Protein AF-A0AAV7XT63-F1 (afdb_monomer_lite)

Structure (mmCIF, N/CA/C/O backbone):
data_AF-A0AAV7XT63-F1
#
_entry.id   AF-A0AAV7XT63-F1
#
loop_
_atom_site.group_PDB
_atom_site.id
_atom_site.type_symbol
_atom_site.label_atom_id
_atom_site.label_alt_id
_atom_site.label_comp_id
_atom_site.label_asym_id
_atom_site.label_entity_id
_atom_site.label_seq_id
_atom_site.pdbx_PDB_ins_code
_atom_site.Cartn_x
_atom_site.Cartn_y
_atom_site.Cartn_z
_atom_site.occupancy
_atom_site.B_iso_or_equiv
_atom_site.auth_seq_id
_atom_site.auth_comp_id
_atom_site.auth_asym_id
_atom_site.auth_atom_id
_atom_site.pdbx_PDB_model_num
ATOM 1 N N . MET A 1 1 ? 44.849 -44.954 -24.385 1.00 47.97 1 MET A N 1
ATOM 2 C CA . MET A 1 1 ? 44.062 -43.705 -24.274 1.00 47.97 1 MET A CA 1
ATOM 3 C C . MET A 1 1 ? 44.972 -42.490 -24.476 1.00 47.97 1 MET A C 1
ATOM 5 O O . MET A 1 1 ? 45.316 -41.876 -23.486 1.00 47.97 1 MET A O 1
ATOM 9 N N . ASN A 1 2 ? 45.424 -42.162 -25.698 1.00 56.94 2 ASN A N 1
ATOM 10 C CA . ASN A 1 2 ? 46.286 -40.975 -25.917 1.00 56.94 2 ASN A CA 1
ATOM 11 C C . ASN A 1 2 ? 46.255 -40.390 -27.350 1.00 56.94 2 ASN A C 1
ATOM 13 O O . ASN A 1 2 ? 47.189 -39.703 -27.752 1.00 56.94 2 ASN A O 1
ATOM 17 N N . GLU A 1 3 ? 45.201 -40.625 -28.137 1.00 59.09 3 GLU A N 1
ATOM 18 C CA . GLU A 1 3 ? 45.151 -40.137 -29.533 1.00 59.09 3 GLU A CA 1
ATOM 19 C C . GLU 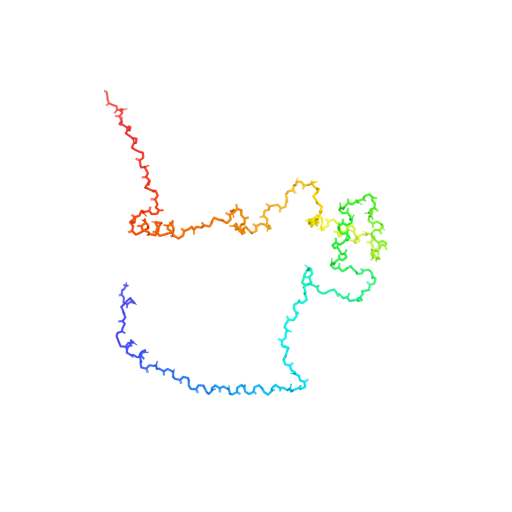A 1 3 ? 44.215 -38.942 -29.765 1.00 59.09 3 GLU A C 1
ATOM 21 O O . GLU A 1 3 ? 44.219 -38.373 -30.848 1.00 59.09 3 GLU A O 1
ATOM 26 N N . ILE A 1 4 ? 43.471 -38.491 -28.747 1.00 63.19 4 ILE A N 1
ATOM 27 C CA . ILE A 1 4 ? 42.528 -37.359 -28.876 1.00 63.19 4 ILE A CA 1
ATOM 28 C C . ILE A 1 4 ? 43.223 -35.999 -28.640 1.00 63.19 4 ILE A C 1
ATOM 30 O O . ILE A 1 4 ? 42.719 -34.960 -29.049 1.00 63.19 4 ILE A O 1
ATOM 34 N N . THR A 1 5 ? 44.400 -35.977 -28.004 1.00 67.31 5 THR A N 1
ATOM 35 C CA . THR A 1 5 ? 45.103 -34.730 -27.641 1.00 67.31 5 THR A CA 1
ATOM 36 C C . THR A 1 5 ? 46.055 -34.208 -28.718 1.00 67.31 5 THR A C 1
ATOM 38 O O . THR A 1 5 ? 46.534 -33.081 -28.602 1.00 67.31 5 THR A O 1
ATOM 41 N N . LYS A 1 6 ? 46.347 -34.992 -29.766 1.00 77.56 6 LYS A N 1
ATOM 42 C CA . LYS A 1 6 ? 47.219 -34.558 -30.865 1.00 77.56 6 LYS A CA 1
ATOM 43 C C . LYS A 1 6 ? 46.378 -33.996 -32.014 1.00 77.56 6 LYS A C 1
ATOM 45 O O . LYS A 1 6 ? 45.512 -34.706 -32.522 1.00 77.56 6 LYS A O 1
ATOM 50 N N . PRO A 1 7 ? 46.625 -32.752 -32.453 1.00 73.88 7 PRO A N 1
ATOM 51 C CA . PRO A 1 7 ? 45.878 -32.172 -33.559 1.00 73.88 7 PRO A CA 1
ATOM 52 C C . PRO A 1 7 ? 46.183 -32.920 -34.864 1.00 73.88 7 PRO A C 1
ATOM 54 O O . PRO A 1 7 ? 47.344 -33.051 -35.255 1.00 73.88 7 PRO A O 1
ATOM 57 N N . ASN A 1 8 ? 45.140 -33.408 -35.542 1.00 83.69 8 ASN A N 1
ATOM 58 C CA . ASN A 1 8 ? 45.271 -34.067 -36.840 1.00 83.69 8 ASN A CA 1
ATOM 59 C C . ASN A 1 8 ? 45.545 -33.006 -37.934 1.00 83.69 8 ASN A C 1
ATOM 61 O O . ASN A 1 8 ? 44.696 -32.133 -38.153 1.00 83.69 8 ASN A O 1
ATOM 65 N N . PRO A 1 9 ? 46.697 -33.064 -38.632 1.00 84.12 9 PRO A N 1
ATOM 66 C CA . PRO A 1 9 ? 47.083 -32.056 -39.619 1.00 84.12 9 PRO A CA 1
ATOM 67 C C . PRO A 1 9 ? 46.163 -32.029 -40.848 1.00 84.12 9 PRO A C 1
ATOM 69 O O . PRO A 1 9 ? 45.960 -30.965 -41.428 1.00 84.12 9 PRO A O 1
ATOM 72 N N . GLU A 1 10 ? 45.565 -33.163 -41.219 1.00 84.81 10 GLU A N 1
ATOM 73 C CA . GLU A 1 10 ? 44.641 -33.268 -42.353 1.00 84.81 10 GLU A CA 1
ATOM 74 C C . GLU A 1 10 ? 43.321 -32.544 -42.057 1.00 84.81 10 GLU A C 1
ATOM 76 O O . GLU A 1 10 ? 42.807 -31.785 -42.880 1.00 84.81 10 GLU A O 1
ATOM 81 N N . LEU A 1 11 ? 42.807 -32.712 -40.835 1.00 81.81 11 LEU A N 1
ATOM 82 C CA . LEU A 1 11 ? 41.606 -32.021 -40.372 1.00 81.81 11 LEU A CA 1
ATOM 83 C C . LEU A 1 11 ? 41.846 -30.512 -40.242 1.00 81.81 11 LEU A C 1
ATOM 85 O O . LEU A 1 11 ? 41.000 -29.713 -40.636 1.00 81.81 11 LEU A O 1
ATOM 89 N N . LEU A 1 12 ? 43.020 -30.120 -39.738 1.00 82.38 12 LEU A N 1
ATOM 90 C CA . LEU A 1 12 ? 43.428 -28.716 -39.669 1.00 82.38 12 LEU A CA 1
ATOM 91 C C . LEU A 1 12 ? 43.544 -28.065 -41.050 1.00 82.38 12 LEU A C 1
ATOM 93 O O . LEU A 1 12 ? 43.277 -26.873 -41.166 1.00 82.38 12 LEU A O 1
ATOM 97 N N . GLY A 1 13 ? 43.934 -28.818 -42.082 1.00 86.19 13 GLY A N 1
ATOM 98 C CA . GLY A 1 13 ? 43.903 -28.350 -43.469 1.00 86.19 13 GLY A CA 1
ATOM 99 C C . GLY A 1 13 ? 42.477 -28.033 -43.917 1.00 86.19 13 GLY A C 1
ATOM 100 O O . GLY A 1 13 ? 42.187 -26.902 -44.289 1.00 86.19 13 GLY A O 1
ATOM 101 N N . ARG A 1 14 ? 41.556 -28.991 -43.747 1.00 82.38 14 ARG A N 1
ATOM 102 C CA . ARG A 1 14 ? 40.141 -28.828 -44.131 1.00 82.38 14 ARG A CA 1
ATOM 103 C C . ARG A 1 14 ? 39.448 -27.662 -43.425 1.00 82.38 14 ARG A C 1
ATOM 105 O O . ARG A 1 14 ? 38.600 -27.012 -44.020 1.00 82.38 14 ARG A O 1
ATOM 112 N N . LEU A 1 15 ? 39.802 -27.382 -42.170 1.00 81.50 15 LEU A N 1
ATOM 113 C CA . LEU A 1 15 ? 39.233 -26.259 -41.415 1.00 81.50 15 LEU A CA 1
ATOM 114 C C . LEU A 1 15 ? 39.710 -24.888 -41.914 1.00 81.50 15 LEU A C 1
ATOM 116 O O . LEU A 1 15 ? 38.993 -23.909 -41.741 1.00 81.50 15 LEU A O 1
ATOM 120 N N . LYS A 1 16 ? 40.901 -24.804 -42.522 1.00 81.31 16 LYS A N 1
ATOM 121 C CA . LYS A 1 16 ? 41.419 -23.554 -43.104 1.00 81.31 16 LYS A CA 1
ATOM 122 C C . LYS A 1 16 ? 40.762 -23.219 -44.440 1.00 81.31 16 LYS A C 1
ATOM 124 O O . LYS A 1 16 ? 40.642 -22.043 -44.765 1.00 81.31 16 LYS A O 1
ATOM 129 N N . ASP A 1 17 ? 40.335 -24.239 -45.180 1.00 79.88 17 ASP A N 1
ATOM 130 C CA . ASP A 1 17 ? 39.746 -24.085 -46.514 1.00 79.88 17 ASP A CA 1
ATOM 131 C C . ASP A 1 17 ? 38.270 -23.650 -46.475 1.00 79.88 17 ASP A C 1
ATOM 133 O O . ASP A 1 17 ? 37.729 -23.179 -47.475 1.00 79.88 17 ASP A O 1
ATOM 137 N N . VAL A 1 18 ? 37.602 -23.777 -45.323 1.00 79.00 18 VAL A N 1
ATOM 138 C CA . VAL A 1 18 ? 36.217 -23.328 -45.145 1.00 79.00 18 VAL A CA 1
ATOM 139 C C . VAL A 1 18 ? 36.213 -21.870 -44.696 1.00 79.00 18 VAL A C 1
ATOM 141 O O . VAL A 1 18 ? 36.286 -21.565 -43.508 1.00 79.00 18 VAL A O 1
ATOM 144 N N . TYR A 1 19 ? 36.094 -20.958 -45.658 1.00 75.75 19 TYR A N 1
ATOM 145 C CA . TYR A 1 19 ? 35.820 -19.549 -45.391 1.00 75.75 19 TYR A CA 1
ATOM 146 C C . TYR A 1 19 ? 34.377 -19.225 -45.782 1.00 75.75 19 TYR A C 1
ATOM 148 O O . TYR A 1 19 ? 33.966 -19.460 -46.917 1.00 75.75 19 TYR A O 1
ATOM 156 N N . VAL A 1 20 ? 33.599 -18.686 -44.844 1.00 77.75 20 VAL A N 1
ATOM 157 C CA . VAL A 1 20 ? 32.245 -18.193 -45.119 1.00 77.75 20 VAL A CA 1
ATOM 158 C C . VAL A 1 20 ? 32.343 -16.690 -45.348 1.00 77.75 20 VAL A C 1
ATOM 160 O O . VAL A 1 20 ? 32.540 -15.930 -44.404 1.00 77.75 20 VAL A O 1
ATOM 163 N N . SER A 1 21 ? 32.215 -16.247 -46.598 1.00 73.94 21 SER A N 1
ATOM 164 C CA . SER A 1 21 ? 31.983 -14.836 -46.902 1.00 73.94 21 SER A CA 1
ATOM 165 C C . SER A 1 21 ? 30.479 -14.565 -46.867 1.00 73.94 21 SER A C 1
ATOM 167 O O . SER A 1 21 ? 29.761 -14.815 -47.833 1.00 73.94 21 SER A O 1
ATOM 169 N N . SER A 1 22 ? 29.972 -14.049 -45.746 1.00 74.38 22 SER A N 1
ATOM 170 C CA . SER A 1 22 ? 28.625 -13.479 -45.726 1.00 74.38 22 SER A CA 1
ATOM 171 C C . SER A 1 22 ? 28.652 -12.146 -46.474 1.00 74.38 22 SER A C 1
ATOM 173 O O . SER A 1 22 ? 29.002 -11.101 -45.932 1.00 74.38 22 SER A O 1
ATOM 175 N N . SER A 1 23 ? 28.293 -12.175 -47.756 1.00 73.94 23 SER A N 1
ATOM 176 C CA . SER A 1 23 ? 27.862 -10.968 -48.459 1.00 73.94 23 SER A CA 1
ATOM 177 C C . SER A 1 23 ? 26.380 -10.771 -48.164 1.00 73.94 23 SER A C 1
ATOM 179 O O . SER A 1 23 ? 25.535 -10.932 -49.038 1.00 73.94 23 SER A O 1
ATOM 181 N N . ASP A 1 24 ? 26.062 -10.472 -46.904 1.00 73.94 24 ASP A N 1
ATOM 182 C CA . ASP A 1 24 ? 24.757 -9.897 -46.613 1.00 73.94 24 ASP A CA 1
ATOM 183 C C . ASP A 1 24 ? 24.801 -8.464 -47.150 1.00 73.94 24 ASP A C 1
ATOM 185 O O . ASP A 1 24 ? 25.629 -7.671 -46.682 1.00 73.94 24 ASP A O 1
ATOM 189 N N . PRO A 1 25 ? 23.973 -8.094 -48.146 1.00 74.31 25 PRO A N 1
ATOM 190 C CA . PRO A 1 25 ? 23.763 -6.684 -48.403 1.00 74.31 25 PRO A CA 1
ATOM 191 C C . PRO A 1 25 ? 23.267 -6.099 -47.085 1.00 74.31 25 PRO A C 1
ATOM 193 O O . PRO A 1 25 ? 22.261 -6.574 -46.549 1.00 74.31 25 PRO A O 1
ATOM 196 N N . LEU A 1 26 ? 23.982 -5.106 -46.532 1.00 67.94 26 LEU A N 1
ATOM 197 C CA . LEU A 1 26 ? 23.429 -4.338 -45.423 1.00 67.94 26 LEU A CA 1
ATOM 198 C C . LEU A 1 26 ? 22.038 -3.918 -45.894 1.00 67.94 26 LEU A C 1
ATOM 200 O O . LEU A 1 26 ? 21.956 -3.270 -46.944 1.00 67.94 26 LEU A O 1
ATOM 204 N N . PRO A 1 27 ? 20.954 -4.302 -45.194 1.00 66.12 27 PRO A N 1
ATOM 205 C CA . PRO A 1 27 ? 19.664 -3.757 -45.539 1.00 66.12 27 PRO A CA 1
ATOM 206 C C . PRO A 1 27 ? 19.857 -2.247 -45.506 1.00 66.12 27 PRO A C 1
ATOM 208 O O . PRO A 1 27 ? 20.351 -1.703 -44.515 1.00 66.12 27 PRO A O 1
ATOM 211 N N . GLU A 1 28 ? 19.547 -1.574 -46.611 1.00 65.25 28 GLU A N 1
ATOM 212 C CA . GLU A 1 28 ? 19.397 -0.134 -46.592 1.00 65.25 28 GLU A CA 1
ATOM 213 C C . GLU A 1 28 ? 18.264 0.109 -45.601 1.00 65.25 28 GLU A C 1
ATOM 215 O O . GLU A 1 28 ? 17.078 -0.001 -45.919 1.00 65.25 28 GLU A O 1
ATOM 220 N N . ILE A 1 29 ? 18.629 0.377 -44.347 1.00 63.28 29 ILE A N 1
ATOM 221 C CA . ILE A 1 29 ? 17.719 0.811 -43.300 1.00 63.28 29 ILE A CA 1
ATOM 222 C C . ILE A 1 29 ? 17.385 2.268 -43.643 1.00 63.28 29 ILE A C 1
ATOM 224 O O . ILE A 1 29 ? 17.628 3.202 -42.887 1.00 63.28 29 ILE A O 1
ATOM 228 N N . SER A 1 30 ? 16.786 2.471 -44.815 1.00 62.41 30 SER A N 1
ATOM 229 C CA . SER A 1 30 ? 15.877 3.558 -45.101 1.00 62.41 30 SER A CA 1
ATOM 230 C C . SER A 1 30 ? 14.663 3.295 -44.205 1.00 62.41 30 SER A C 1
ATOM 232 O O . SER A 1 30 ? 13.587 2.882 -44.646 1.00 62.41 30 SER A O 1
ATOM 234 N N . ARG A 1 31 ? 14.837 3.505 -42.895 1.00 62.25 31 ARG A N 1
ATOM 235 C CA . ARG A 1 31 ? 13.726 3.832 -42.011 1.00 62.25 31 ARG A CA 1
ATOM 236 C C . ARG A 1 31 ? 13.176 5.121 -42.595 1.00 62.25 31 ARG A C 1
ATOM 238 O O . ARG A 1 31 ? 13.680 6.197 -42.295 1.00 62.25 31 ARG A O 1
ATOM 245 N N . LYS A 1 32 ? 12.197 5.008 -43.494 1.00 65.38 32 LYS A N 1
ATOM 246 C CA . LYS A 1 32 ? 11.351 6.130 -43.880 1.00 65.38 32 LYS A CA 1
ATOM 247 C C . LYS A 1 32 ? 10.648 6.523 -42.591 1.00 65.38 32 LYS A C 1
ATOM 249 O O . LYS A 1 32 ? 9.658 5.904 -42.214 1.00 65.38 32 LYS A O 1
ATOM 254 N N . VAL A 1 33 ? 11.266 7.432 -41.841 1.00 65.44 33 VAL A N 1
ATOM 255 C CA . VAL A 1 33 ? 10.675 8.013 -40.645 1.00 65.44 33 VAL A CA 1
ATOM 256 C C . VAL A 1 33 ? 9.429 8.707 -41.158 1.00 65.44 33 VAL A C 1
ATOM 258 O O . VAL A 1 33 ? 9.528 9.694 -41.883 1.00 65.44 33 VAL A O 1
ATOM 261 N N . ASP A 1 34 ? 8.269 8.113 -40.894 1.00 74.31 34 ASP A N 1
ATOM 262 C CA . ASP A 1 34 ? 7.000 8.725 -41.246 1.00 74.31 34 ASP A CA 1
ATOM 263 C C . ASP A 1 34 ? 6.954 10.078 -40.520 1.00 74.31 34 ASP A C 1
ATOM 265 O O . ASP A 1 34 ? 6.985 10.096 -39.286 1.00 74.31 34 ASP A O 1
ATOM 269 N N . PRO A 1 35 ? 6.915 11.220 -41.231 1.00 74.81 35 PRO A N 1
ATOM 270 C CA . PRO A 1 35 ? 6.885 12.527 -40.584 1.00 74.81 35 PRO A CA 1
ATOM 271 C C . PRO A 1 35 ? 5.629 12.711 -39.719 1.00 74.81 35 PRO A C 1
ATOM 273 O O . PRO A 1 35 ? 5.602 13.584 -38.856 1.00 74.81 35 PRO A O 1
ATOM 276 N N . ARG A 1 36 ? 4.595 11.876 -39.905 1.00 83.44 36 ARG A N 1
ATOM 277 C CA . ARG A 1 36 ? 3.394 11.838 -39.057 1.00 83.44 36 ARG A CA 1
ATOM 278 C C . ARG A 1 36 ? 3.592 11.037 -37.765 1.00 83.44 36 ARG A C 1
ATOM 280 O O . ARG A 1 36 ? 2.751 11.121 -36.875 1.00 83.44 36 ARG A O 1
ATOM 287 N N . LYS A 1 37 ? 4.673 10.259 -37.656 1.00 79.25 37 LYS A N 1
ATOM 288 C CA . LYS A 1 37 ? 5.054 9.460 -36.481 1.00 79.25 37 LYS A CA 1
ATOM 289 C C . LYS A 1 37 ? 6.561 9.595 -36.219 1.00 79.25 37 LYS A C 1
ATOM 291 O O . LYS A 1 37 ? 7.306 8.631 -36.423 1.00 79.25 37 LYS A O 1
ATOM 296 N N . PRO A 1 38 ? 7.026 10.781 -35.783 1.00 82.00 38 PRO A N 1
ATOM 297 C CA . PRO A 1 38 ? 8.422 10.958 -35.417 1.00 82.00 38 PRO A CA 1
ATOM 298 C C . PRO A 1 38 ? 8.789 10.001 -34.279 1.00 82.00 38 PRO A C 1
ATOM 300 O O . PRO A 1 38 ? 7.987 9.734 -33.381 1.00 82.00 38 PRO A O 1
ATOM 303 N N . LEU A 1 39 ? 10.016 9.481 -34.320 1.00 79.81 39 LEU A N 1
ATOM 304 C CA . LEU A 1 39 ? 10.560 8.732 -33.193 1.00 79.81 39 LEU A CA 1
ATOM 305 C C . LEU A 1 39 ? 10.630 9.657 -31.965 1.00 79.81 39 LEU A C 1
ATOM 307 O O . LEU A 1 39 ? 10.923 10.843 -32.127 1.00 79.81 39 LEU A O 1
ATOM 311 N N . PRO A 1 40 ? 10.387 9.153 -30.744 1.00 81.38 40 PRO A N 1
ATOM 312 C CA . PRO A 1 40 ? 10.538 9.963 -29.542 1.00 81.38 40 PRO A CA 1
ATOM 313 C C . PRO A 1 40 ? 11.993 10.439 -29.406 1.00 81.38 40 PRO A C 1
ATOM 315 O O . PRO A 1 40 ? 12.887 9.626 -29.179 1.00 81.38 40 PRO A O 1
ATOM 318 N N . SER A 1 41 ? 12.233 11.746 -29.559 1.00 80.94 41 SER A N 1
ATOM 319 C CA . SER A 1 41 ? 13.576 12.344 -29.454 1.00 80.94 41 SER A CA 1
ATOM 320 C C . SER A 1 41 ? 14.121 12.336 -28.026 1.00 80.94 41 SER A C 1
ATOM 322 O O . SER A 1 41 ? 15.329 12.305 -27.821 1.00 80.94 41 SER A O 1
ATOM 324 N N . GLU A 1 42 ? 13.229 12.341 -27.036 1.00 80.69 42 GLU A N 1
ATOM 325 C CA . GLU A 1 42 ? 13.576 12.343 -25.620 1.00 80.69 42 GLU A CA 1
ATOM 326 C C . GLU A 1 42 ? 12.813 11.237 -24.893 1.00 80.69 42 GLU A C 1
ATOM 328 O O . GLU A 1 42 ? 11.584 11.145 -24.957 1.00 80.69 42 GLU A O 1
ATOM 333 N N . ARG A 1 43 ? 13.546 10.408 -24.149 1.00 73.12 43 ARG A N 1
ATOM 334 C CA . ARG A 1 43 ? 12.965 9.505 -23.155 1.00 73.12 43 ARG A CA 1
ATOM 335 C C . ARG A 1 43 ? 12.779 10.299 -21.865 1.00 73.12 43 ARG A C 1
ATOM 337 O O . ARG A 1 43 ? 13.701 10.403 -21.064 1.00 73.12 43 ARG A O 1
ATOM 344 N N . LYS A 1 44 ? 11.591 10.867 -21.656 1.00 73.25 44 LYS A N 1
ATOM 345 C CA . LYS A 1 44 ? 11.228 11.407 -20.341 1.00 73.25 44 LYS A CA 1
ATOM 346 C C . LYS A 1 44 ? 11.011 10.230 -19.395 1.00 73.25 44 LYS A C 1
ATOM 348 O O . LYS A 1 44 ? 9.982 9.564 -19.470 1.00 73.25 44 LYS A O 1
ATOM 353 N N . SER A 1 45 ? 11.989 9.935 -18.542 1.00 67.75 45 SER A N 1
ATOM 354 C CA . SER A 1 45 ? 11.742 9.087 -17.379 1.00 67.75 45 SER A CA 1
ATOM 355 C C . SER A 1 45 ? 10.950 9.921 -16.383 1.00 67.75 45 SER A C 1
ATOM 357 O O . SER A 1 45 ? 11.498 10.825 -15.751 1.00 67.75 45 SER A O 1
ATOM 359 N N . THR A 1 46 ? 9.652 9.668 -16.266 1.00 71.56 46 THR A N 1
ATOM 360 C CA . THR A 1 46 ? 8.883 10.205 -15.147 1.00 71.56 46 THR A CA 1
ATOM 361 C C . THR A 1 46 ? 9.490 9.606 -13.882 1.00 71.56 46 THR A C 1
ATOM 363 O O . THR A 1 46 ? 9.472 8.387 -13.719 1.00 71.56 46 THR A O 1
ATOM 366 N N . HIS A 1 47 ? 10.101 10.433 -13.032 1.00 62.91 47 HIS A N 1
ATOM 367 C CA . HIS A 1 47 ? 10.655 9.981 -11.759 1.00 62.91 47 HIS A CA 1
ATOM 368 C C . HIS A 1 47 ? 9.491 9.678 -10.812 1.00 62.91 47 HIS A C 1
ATOM 370 O O . HIS A 1 47 ? 9.053 10.525 -10.037 1.00 62.91 47 HIS A O 1
ATOM 376 N N . LEU A 1 48 ? 8.931 8.481 -10.948 1.00 73.44 48 LEU A N 1
ATOM 377 C CA . LEU A 1 48 ? 7.920 7.953 -10.047 1.00 73.44 48 LEU A CA 1
ATOM 378 C C . LEU A 1 48 ? 8.655 7.410 -8.823 1.00 73.44 48 LEU A C 1
ATOM 380 O O . LEU A 1 48 ? 9.595 6.633 -8.971 1.00 73.44 48 LEU A O 1
ATOM 384 N N . GLU A 1 49 ? 8.209 7.792 -7.630 1.00 71.00 49 GLU A N 1
ATOM 385 C CA . GLU A 1 49 ? 8.832 7.417 -6.351 1.00 71.00 49 GLU A CA 1
ATOM 386 C C . GLU A 1 49 ? 9.027 5.897 -6.205 1.00 71.00 49 GLU A C 1
ATOM 388 O O . GLU A 1 49 ? 10.040 5.443 -5.682 1.00 71.00 49 GLU A O 1
ATOM 393 N N . TYR A 1 50 ? 8.116 5.113 -6.791 1.00 73.44 50 TYR A N 1
ATOM 394 C CA . TYR A 1 50 ? 8.170 3.649 -6.806 1.00 73.44 50 TYR A CA 1
ATOM 395 C C . TYR A 1 50 ? 8.296 3.045 -8.209 1.00 73.44 50 TYR A C 1
ATOM 397 O O . TYR A 1 50 ? 8.044 1.856 -8.386 1.00 73.44 50 TYR A O 1
ATOM 405 N N . ASN A 1 51 ? 8.636 3.843 -9.233 1.00 78.25 51 ASN A N 1
ATOM 406 C CA . ASN A 1 51 ? 8.594 3.414 -10.643 1.00 78.25 51 ASN A CA 1
ATOM 407 C C . ASN A 1 51 ? 7.250 2.769 -11.048 1.00 78.25 51 ASN A C 1
ATOM 409 O O . ASN A 1 51 ? 7.187 1.956 -11.969 1.00 78.25 51 ASN A O 1
ATOM 413 N N . TYR A 1 52 ? 6.174 3.139 -10.353 1.00 82.81 52 TYR A N 1
ATOM 414 C CA . TYR A 1 52 ? 4.836 2.587 -10.509 1.00 82.81 52 TYR A CA 1
ATOM 415 C C . TYR A 1 52 ? 3.854 3.714 -10.819 1.00 82.81 52 TYR A C 1
ATOM 417 O O . TYR A 1 52 ? 3.901 4.768 -10.186 1.00 82.81 52 TYR A O 1
ATOM 425 N N . VAL A 1 53 ? 2.989 3.497 -11.811 1.00 85.12 53 VAL A N 1
ATOM 426 C CA . VAL A 1 53 ? 1.920 4.431 -12.180 1.00 85.12 53 VAL A CA 1
ATOM 427 C C . VAL A 1 53 ? 0.620 3.915 -11.585 1.00 85.12 53 VAL A C 1
ATOM 429 O O . VAL A 1 53 ? 0.184 2.812 -11.910 1.00 85.12 53 VAL A O 1
ATOM 432 N N . GLU A 1 54 ? -0.001 4.717 -10.727 1.00 85.44 54 GLU A N 1
ATOM 433 C CA . GLU A 1 54 ? -1.315 4.391 -10.180 1.00 85.44 54 GLU A CA 1
ATOM 434 C C . GLU A 1 54 ? -2.442 4.760 -11.155 1.00 85.44 54 GLU A C 1
ATOM 436 O O . GLU A 1 54 ? -2.316 5.726 -11.911 1.00 85.44 54 GLU A O 1
ATOM 441 N N . PRO A 1 55 ? -3.562 4.019 -11.141 1.00 89.19 55 PRO A N 1
ATOM 442 C CA . PRO A 1 55 ? -4.745 4.394 -11.903 1.00 89.19 55 PRO A CA 1
ATOM 443 C C . PRO A 1 55 ? -5.396 5.664 -11.332 1.00 89.19 55 PRO A C 1
ATOM 445 O O . PRO A 1 55 ? -5.584 5.782 -10.121 1.00 89.19 55 PRO A O 1
ATOM 448 N N . GLU A 1 56 ? -5.809 6.579 -12.216 1.00 86.00 56 GLU A N 1
ATOM 449 C CA . GLU A 1 56 ? -6.481 7.836 -11.834 1.00 86.00 56 GLU A CA 1
ATOM 450 C C . GLU A 1 56 ? -7.850 7.609 -11.185 1.00 86.00 56 GLU A C 1
ATOM 452 O O . GLU A 1 56 ? -8.282 8.382 -10.333 1.00 86.00 56 GLU A O 1
ATOM 457 N N . THR A 1 57 ? -8.549 6.546 -11.587 1.00 88.19 57 THR A N 1
ATOM 458 C CA . THR A 1 57 ? -9.868 6.201 -11.054 1.00 88.19 57 THR A CA 1
ATOM 459 C C . THR A 1 57 ? -9.821 4.840 -10.388 1.00 88.19 57 THR A C 1
ATOM 461 O O . THR A 1 57 ? -9.266 3.878 -10.924 1.00 88.19 57 THR A O 1
ATOM 464 N N . ARG A 1 58 ? -10.415 4.756 -9.196 1.00 85.31 58 ARG A N 1
ATOM 465 C CA . ARG A 1 58 ? -10.516 3.513 -8.436 1.00 85.31 58 ARG A CA 1
ATOM 466 C C . ARG A 1 58 ? -11.941 3.254 -8.004 1.00 85.31 58 ARG A C 1
ATOM 468 O O . ARG A 1 58 ? -12.702 4.166 -7.695 1.00 85.31 58 ARG A O 1
ATOM 475 N N . SER A 1 59 ? -12.288 1.973 -8.029 1.00 89.44 59 SER A N 1
ATOM 476 C CA . SER A 1 59 ? -13.562 1.502 -7.509 1.00 89.44 59 SER A CA 1
ATOM 477 C C . SER A 1 59 ? -13.526 1.513 -5.976 1.00 89.44 59 SER A C 1
ATOM 479 O O . SER A 1 59 ? -12.459 1.307 -5.392 1.00 89.44 59 SER A O 1
ATOM 481 N N . PRO A 1 60 ? -14.666 1.739 -5.305 1.00 86.94 60 PRO A N 1
ATOM 482 C CA . PRO A 1 60 ? -14.729 1.678 -3.849 1.00 86.94 60 PRO A CA 1
ATOM 483 C C . PRO A 1 60 ? -14.324 0.284 -3.353 1.00 86.94 60 PRO A C 1
ATOM 485 O O . PRO A 1 60 ? -14.651 -0.724 -3.983 1.00 86.94 60 PRO A O 1
ATOM 488 N N . GLY A 1 61 ? -13.597 0.229 -2.238 1.00 87.00 61 GLY A N 1
ATOM 489 C CA . GLY A 1 61 ? -13.058 -1.016 -1.687 1.00 87.00 61 GLY A CA 1
ATOM 490 C C . GLY A 1 61 ? -11.761 -1.507 -2.339 1.00 87.00 61 GLY A C 1
ATOM 491 O O . GLY A 1 61 ? -11.295 -2.590 -1.993 1.00 87.00 61 GLY A O 1
ATOM 492 N N . PHE A 1 62 ? -11.164 -0.736 -3.256 1.00 89.69 62 PHE A N 1
ATOM 493 C CA . PHE A 1 62 ? -9.843 -1.022 -3.818 1.00 89.69 62 PHE A CA 1
ATOM 494 C C . PHE A 1 62 ? -8.788 -0.065 -3.272 1.00 89.69 62 PHE A C 1
ATOM 496 O O . PHE A 1 62 ? -8.862 1.150 -3.464 1.00 89.69 62 PHE A O 1
ATOM 503 N N . LEU A 1 63 ? -7.756 -0.648 -2.671 1.00 90.94 63 LEU A N 1
ATOM 504 C CA . LEU A 1 63 ? -6.605 0.066 -2.139 1.00 90.94 63 LEU A CA 1
ATOM 505 C C . LEU A 1 63 ? -5.495 0.102 -3.195 1.00 90.94 63 LEU A C 1
ATOM 507 O O . LEU A 1 63 ? -5.149 -0.938 -3.764 1.00 90.94 63 LEU A O 1
ATOM 511 N N . SER A 1 64 ? -4.956 1.287 -3.487 1.00 91.31 64 SER A N 1
ATOM 512 C CA . SER A 1 64 ? -3.767 1.398 -4.338 1.00 91.31 64 SER A CA 1
ATOM 513 C C . SER A 1 64 ? -2.491 1.114 -3.548 1.00 91.31 64 SER A C 1
ATOM 515 O O . SER A 1 64 ? -2.521 0.961 -2.327 1.00 91.31 64 SER A O 1
ATOM 517 N N . LEU A 1 65 ? -1.355 1.016 -4.238 1.00 89.50 65 LEU A N 1
ATOM 518 C CA . LEU A 1 65 ? -0.086 0.718 -3.583 1.00 89.50 65 LEU A CA 1
ATOM 519 C C . LEU A 1 65 ? 0.345 1.881 -2.681 1.00 89.50 65 LEU A C 1
ATOM 521 O O . LEU A 1 65 ? 0.721 1.657 -1.533 1.00 89.50 65 LEU A O 1
ATOM 525 N N . LEU A 1 66 ? 0.249 3.115 -3.181 1.00 88.94 66 LEU A N 1
ATOM 526 C CA . LEU A 1 66 ? 0.562 4.328 -2.427 1.00 88.94 66 LEU A CA 1
ATOM 527 C C . LEU A 1 66 ? -0.342 4.467 -1.206 1.00 88.94 66 LEU A C 1
ATOM 529 O O . LEU A 1 66 ? 0.133 4.756 -0.110 1.00 88.94 66 LEU A O 1
ATOM 533 N N . GLU A 1 67 ? -1.636 4.201 -1.368 1.00 90.94 67 GLU A N 1
ATOM 534 C CA . GLU A 1 67 ? -2.564 4.227 -0.245 1.00 90.94 67 GLU A CA 1
ATOM 535 C C . GLU A 1 67 ? -2.299 3.127 0.769 1.00 90.94 67 GLU A C 1
ATOM 537 O O . GLU A 1 67 ? -2.403 3.382 1.963 1.00 90.94 67 GLU A O 1
ATOM 542 N N . ALA A 1 68 ? -1.933 1.924 0.327 1.00 91.38 68 ALA A N 1
ATOM 543 C CA . ALA A 1 68 ? -1.556 0.848 1.233 1.00 91.38 68 ALA A CA 1
ATOM 544 C C . ALA A 1 68 ? -0.342 1.242 2.076 1.00 91.38 68 ALA A C 1
ATOM 546 O O . ALA A 1 68 ? -0.344 1.059 3.294 1.00 91.38 68 ALA A O 1
ATOM 547 N N . ILE A 1 69 ? 0.666 1.847 1.446 1.00 90.50 69 ILE A N 1
ATOM 548 C CA . ILE A 1 69 ? 1.850 2.374 2.131 1.00 90.50 69 ILE A CA 1
ATOM 549 C C . ILE A 1 69 ? 1.453 3.478 3.120 1.00 90.50 69 ILE A C 1
ATOM 551 O O . ILE A 1 69 ? 1.914 3.479 4.264 1.00 90.50 69 ILE A O 1
ATOM 555 N N . GLN A 1 70 ? 0.565 4.390 2.723 1.00 90.56 70 GLN A N 1
ATOM 556 C CA . GLN A 1 70 ? 0.086 5.471 3.582 1.00 90.56 70 GLN A CA 1
ATOM 557 C C . GLN A 1 70 ? -0.724 4.950 4.777 1.00 90.56 70 GLN A C 1
ATOM 559 O O . GLN A 1 70 ? -0.483 5.386 5.904 1.00 90.56 70 GLN A O 1
ATOM 564 N N . LEU A 1 71 ? -1.628 3.998 4.553 1.00 93.25 71 LEU A N 1
ATOM 565 C CA . LEU A 1 71 ? -2.424 3.332 5.582 1.00 93.25 71 LEU A CA 1
ATOM 566 C C . LEU A 1 71 ? -1.509 2.654 6.603 1.00 93.25 71 LEU A C 1
ATOM 568 O O . LEU A 1 71 ? -1.662 2.854 7.811 1.00 93.25 71 LEU A O 1
ATOM 572 N N . LEU A 1 72 ? -0.515 1.898 6.127 1.00 92.31 72 LEU A N 1
ATOM 573 C CA . LEU A 1 72 ? 0.473 1.246 6.985 1.00 92.31 72 LEU A CA 1
ATOM 574 C C . LEU A 1 72 ? 1.283 2.278 7.777 1.00 92.31 72 LEU A C 1
ATOM 576 O O . LEU A 1 72 ? 1.429 2.128 8.988 1.00 92.31 72 LEU A O 1
ATOM 580 N N . SER A 1 73 ? 1.736 3.357 7.133 1.00 90.81 73 SER A N 1
ATOM 581 C CA . SER A 1 73 ? 2.464 4.453 7.787 1.00 90.81 73 SER A CA 1
ATOM 582 C C . SER A 1 73 ? 1.635 5.125 8.885 1.00 90.81 73 SER A C 1
ATOM 584 O O . SER A 1 73 ? 2.125 5.344 9.991 1.00 90.81 73 SER A O 1
ATOM 586 N N . GLN A 1 74 ? 0.366 5.438 8.622 1.00 91.56 74 GLN A N 1
ATOM 587 C CA . GLN A 1 74 ? -0.530 6.057 9.602 1.00 91.56 74 GLN A CA 1
ATOM 588 C C . GLN A 1 74 ? -0.799 5.136 10.797 1.00 91.56 74 GLN A C 1
ATOM 590 O O . GLN A 1 74 ? -0.827 5.603 11.942 1.00 91.56 74 GLN A O 1
ATOM 595 N N . TYR A 1 75 ? -0.986 3.840 10.540 1.00 92.44 75 TYR A N 1
ATOM 596 C CA . TYR A 1 75 ? -1.207 2.845 11.583 1.00 92.44 75 TYR A CA 1
ATOM 597 C C . TYR A 1 75 ? 0.050 2.612 12.436 1.00 92.44 75 TYR A C 1
ATOM 599 O O . TYR A 1 75 ? -0.047 2.505 13.660 1.00 92.44 75 TYR A O 1
ATOM 607 N N . GLN A 1 76 ? 1.228 2.567 11.805 1.00 89.81 76 GLN A N 1
ATOM 608 C CA . GLN A 1 76 ? 2.518 2.410 12.483 1.00 89.81 76 GLN A CA 1
ATOM 609 C C . GLN A 1 76 ? 2.895 3.643 13.310 1.00 89.81 76 GLN A C 1
ATOM 611 O O . GLN A 1 76 ? 3.420 3.480 14.409 1.00 89.81 76 GLN A O 1
ATOM 616 N N . ARG A 1 77 ? 2.594 4.856 12.822 1.00 89.56 77 ARG A N 1
ATOM 617 C CA . ARG A 1 77 ? 2.845 6.108 13.554 1.00 89.56 77 ARG A CA 1
ATOM 618 C C . ARG A 1 77 ? 2.040 6.187 14.844 1.00 89.56 77 ARG A C 1
ATOM 620 O O . ARG A 1 77 ? 2.625 6.356 15.904 1.00 89.56 77 ARG A O 1
ATOM 627 N N . ASP A 1 78 ? 0.717 6.034 14.761 1.00 89.50 78 ASP A N 1
ATOM 628 C CA . ASP A 1 78 ? -0.172 6.209 15.914 1.00 89.50 78 ASP A CA 1
ATOM 629 C C . ASP A 1 78 ? -1.365 5.246 15.892 1.00 89.50 78 ASP A C 1
ATOM 631 O O . ASP A 1 78 ? -2.491 5.610 15.537 1.00 89.50 78 ASP A O 1
ATOM 635 N N . LYS A 1 79 ? -1.168 4.027 16.400 1.00 91.19 79 LYS A N 1
ATOM 636 C CA . LYS A 1 79 ? -2.245 3.026 16.523 1.00 91.19 79 LYS A CA 1
ATOM 637 C C . LYS A 1 79 ? -3.446 3.499 17.364 1.00 91.19 79 LYS A C 1
ATOM 639 O O . LYS A 1 79 ? -4.562 3.029 17.166 1.00 91.19 79 LYS A O 1
ATOM 644 N N . LYS A 1 80 ? -3.234 4.426 18.310 1.00 92.38 80 LYS A N 1
ATOM 645 C CA . LYS A 1 80 ? -4.309 4.990 19.153 1.00 92.38 80 LYS A CA 1
ATOM 646 C C . LYS A 1 80 ? -5.206 5.963 18.385 1.00 92.38 80 LYS A C 1
ATOM 648 O O . LYS A 1 80 ? -6.419 5.922 18.552 1.00 92.38 80 LYS A O 1
ATOM 653 N N . ASN A 1 81 ? -4.608 6.822 17.559 1.00 92.88 81 ASN A N 1
ATOM 654 C CA . ASN A 1 81 ? -5.334 7.840 16.795 1.00 92.88 81 ASN A CA 1
ATOM 655 C C . ASN A 1 81 ? -5.885 7.296 15.471 1.00 92.88 81 ASN A C 1
ATOM 657 O O . ASN A 1 81 ? -6.846 7.853 14.932 1.00 92.88 81 ASN A O 1
ATOM 661 N N . ASN A 1 82 ? -5.288 6.213 14.965 1.00 92.94 82 ASN A N 1
ATOM 662 C CA . ASN A 1 82 ? -5.670 5.537 13.730 1.00 92.94 82 ASN A CA 1
ATOM 663 C C . ASN A 1 82 ? -6.048 4.070 14.004 1.00 92.94 82 ASN A C 1
ATOM 665 O O . ASN A 1 82 ? -5.322 3.158 13.602 1.00 92.94 82 ASN A O 1
ATOM 669 N N . PRO A 1 83 ? -7.169 3.816 14.712 1.00 95.19 83 PRO A N 1
ATOM 670 C CA . PRO A 1 83 ? -7.680 2.461 14.864 1.00 95.19 83 PRO A CA 1
ATOM 671 C C . PRO A 1 83 ? -8.162 1.913 13.514 1.00 95.19 83 PRO A C 1
ATOM 673 O O . PRO A 1 83 ? -8.552 2.670 12.624 1.00 95.19 83 PRO A O 1
ATOM 676 N N . VAL A 1 84 ? -8.207 0.584 13.396 1.00 95.62 84 VAL A N 1
ATOM 677 C CA . VAL A 1 84 ? -8.645 -0.137 12.185 1.00 95.62 84 VAL A CA 1
ATOM 678 C C . VAL A 1 84 ? -9.994 0.376 11.673 1.00 95.62 84 VAL A C 1
ATOM 680 O O . VAL A 1 84 ? -10.123 0.640 10.486 1.00 95.62 84 VAL A O 1
ATOM 683 N N . SER A 1 85 ? -10.969 0.593 12.563 1.00 95.50 85 SER A N 1
ATOM 684 C CA . SER A 1 85 ? -12.309 1.075 12.190 1.00 95.50 85 SER A CA 1
ATOM 685 C C . SER A 1 85 ? -12.284 2.446 11.497 1.00 95.50 85 SER A C 1
ATOM 687 O O . SER A 1 85 ? -12.984 2.672 10.512 1.00 95.50 85 SER A O 1
ATOM 689 N N . LYS A 1 86 ? -11.402 3.351 11.946 1.00 95.81 86 LYS A N 1
ATOM 690 C CA . LYS A 1 86 ? -11.231 4.673 11.329 1.00 95.81 86 LYS A CA 1
ATOM 691 C C . LYS A 1 86 ? -10.602 4.554 9.940 1.00 95.81 86 LYS A C 1
ATOM 693 O O . LYS A 1 86 ? -11.096 5.167 9.002 1.00 95.81 86 LYS A O 1
ATOM 698 N N . LEU A 1 87 ? -9.551 3.743 9.810 1.00 95.06 87 LEU A N 1
ATOM 699 C CA . LEU A 1 87 ? -8.870 3.519 8.530 1.00 95.06 87 LEU A CA 1
ATOM 700 C C . LEU A 1 87 ? -9.786 2.808 7.523 1.00 95.06 87 LEU A C 1
ATOM 702 O O . LEU A 1 87 ? -9.809 3.156 6.348 1.00 95.06 87 LEU A O 1
ATOM 706 N N . ALA A 1 88 ? -10.599 1.858 7.981 1.00 95.56 88 ALA A N 1
ATOM 707 C CA . ALA A 1 88 ? -11.591 1.187 7.149 1.00 95.56 88 ALA A CA 1
ATOM 708 C C . ALA A 1 88 ? -12.608 2.179 6.562 1.00 95.56 88 ALA A C 1
ATOM 710 O O . ALA A 1 88 ? -12.892 2.128 5.366 1.00 95.56 88 ALA A O 1
ATOM 711 N N . ALA A 1 89 ? -13.093 3.126 7.371 1.00 94.62 89 ALA A N 1
ATOM 712 C CA . ALA A 1 89 ? -13.989 4.181 6.905 1.00 94.62 89 ALA A CA 1
ATOM 713 C C . ALA A 1 89 ? -13.302 5.164 5.937 1.00 94.62 89 ALA A C 1
ATOM 715 O O . ALA A 1 89 ? -13.907 5.554 4.943 1.00 94.62 89 ALA A O 1
ATOM 716 N N . GLU A 1 90 ? -12.047 5.540 6.196 1.00 93.94 90 GLU A N 1
ATOM 717 C CA . GLU A 1 90 ? -11.284 6.481 5.359 1.00 93.94 90 GLU A CA 1
ATOM 718 C C . GLU A 1 90 ? -11.027 5.927 3.950 1.00 93.94 90 GLU A C 1
ATOM 720 O O . GLU A 1 90 ? -11.215 6.633 2.961 1.00 93.94 90 GLU A O 1
ATOM 725 N N . TYR A 1 91 ? -10.681 4.641 3.852 1.00 93.44 91 TYR A N 1
ATOM 726 C CA . TYR A 1 91 ? -10.357 3.977 2.586 1.00 93.44 91 TYR A CA 1
ATOM 727 C C . TYR A 1 91 ? -11.532 3.184 1.977 1.00 93.44 91 TYR A C 1
ATOM 729 O O . TYR A 1 91 ? -11.351 2.475 0.987 1.00 93.44 91 TYR A O 1
ATOM 737 N N . ASN A 1 92 ? -12.748 3.291 2.533 1.00 94.25 92 ASN A N 1
ATOM 738 C CA . ASN A 1 92 ? -13.929 2.511 2.125 1.00 94.25 92 ASN A CA 1
ATOM 739 C C . ASN A 1 92 ? -13.674 0.989 2.066 1.00 94.25 92 ASN A C 1
ATOM 741 O O . ASN A 1 92 ? -14.150 0.296 1.162 1.00 94.25 92 ASN A O 1
ATOM 745 N N . LEU A 1 93 ? -12.906 0.469 3.023 1.00 94.44 93 LEU A N 1
ATOM 746 C CA . LEU A 1 93 ? -12.568 -0.947 3.154 1.00 94.44 93 LEU A CA 1
ATOM 747 C C . LEU A 1 93 ? -13.389 -1.613 4.259 1.00 94.44 93 LEU A C 1
ATOM 749 O O . LEU A 1 93 ? -13.934 -0.963 5.149 1.00 94.44 93 LEU A O 1
ATOM 753 N N . LYS A 1 94 ? -13.456 -2.946 4.231 1.00 95.38 94 LYS A N 1
ATOM 754 C CA . LYS A 1 94 ? -13.992 -3.712 5.361 1.00 95.38 94 LYS A CA 1
ATOM 755 C C . LYS A 1 94 ? -12.944 -3.757 6.466 1.00 95.38 94 LYS A C 1
ATOM 757 O O . LYS A 1 94 ? -11.762 -3.939 6.187 1.00 95.38 94 LYS A O 1
ATOM 762 N N . GLU A 1 95 ? -13.382 -3.687 7.720 1.00 95.56 95 GLU A N 1
ATOM 763 C CA . GLU A 1 95 ? -12.475 -3.724 8.879 1.00 95.56 95 GLU A CA 1
ATOM 764 C C . GLU A 1 95 ? -11.561 -4.956 8.854 1.00 95.56 95 GLU A C 1
ATOM 766 O O . GLU A 1 95 ? -10.356 -4.833 9.046 1.00 95.56 95 GLU A O 1
ATOM 771 N N . LYS A 1 96 ? -12.107 -6.118 8.481 1.00 95.75 96 LYS A N 1
ATOM 772 C CA . LYS A 1 96 ? -11.348 -7.368 8.355 1.00 95.75 96 LYS A CA 1
ATOM 773 C C . LYS A 1 96 ? -10.230 -7.305 7.310 1.00 95.75 96 LYS A C 1
ATOM 775 O O . LYS A 1 96 ? -9.181 -7.913 7.496 1.00 95.75 96 LYS A O 1
ATOM 780 N N . ASP A 1 97 ? -10.443 -6.578 6.216 1.00 94.75 97 ASP A N 1
ATOM 781 C CA . ASP A 1 97 ? -9.427 -6.436 5.173 1.00 94.75 97 ASP A CA 1
ATOM 782 C C . ASP A 1 97 ? -8.288 -5.534 5.666 1.00 94.75 97 ASP A C 1
ATOM 784 O O . ASP A 1 97 ? -7.119 -5.846 5.453 1.00 94.75 97 ASP A O 1
ATOM 788 N N . VAL A 1 98 ? -8.612 -4.474 6.413 1.00 95.44 98 VAL A N 1
ATOM 789 C CA . VAL A 1 98 ? -7.617 -3.599 7.053 1.00 95.44 98 VAL A CA 1
ATOM 790 C C . VAL A 1 98 ? -6.828 -4.343 8.134 1.00 95.44 98 VAL A C 1
ATOM 792 O O . VAL A 1 98 ? -5.610 -4.190 8.204 1.00 95.44 98 VAL A O 1
ATOM 795 N N . GLU A 1 99 ? -7.481 -5.186 8.940 1.00 95.56 99 GLU A N 1
ATOM 796 C CA . GLU A 1 99 ? -6.800 -6.056 9.913 1.00 95.56 99 GLU A CA 1
ATOM 797 C C . GLU A 1 99 ? -5.793 -6.978 9.229 1.00 95.56 99 GLU A C 1
ATOM 799 O O . GLU A 1 99 ? -4.634 -7.020 9.639 1.00 95.56 99 GLU A O 1
ATOM 804 N N . ASN A 1 100 ? -6.201 -7.645 8.147 1.00 95.12 100 ASN A N 1
ATOM 805 C CA . ASN A 1 100 ? -5.321 -8.517 7.373 1.00 95.12 100 ASN A CA 1
ATOM 806 C C . ASN A 1 100 ? -4.132 -7.740 6.792 1.00 95.12 100 ASN A C 1
ATOM 808 O O . ASN A 1 100 ? -2.991 -8.194 6.876 1.00 95.12 100 ASN A O 1
ATOM 812 N N . VAL A 1 101 ? -4.376 -6.559 6.212 1.00 93.69 101 VAL A N 1
ATOM 813 C CA . VAL A 1 101 ? -3.307 -5.711 5.664 1.00 93.69 101 VAL A CA 1
ATOM 814 C C . VAL A 1 101 ? -2.302 -5.366 6.760 1.00 93.69 101 VAL A C 1
ATOM 816 O O . VAL A 1 101 ? -1.104 -5.573 6.600 1.00 93.69 101 VAL A O 1
ATOM 819 N N . VAL A 1 102 ? -2.771 -4.911 7.915 1.00 92.81 102 VAL A N 1
ATOM 820 C CA . VAL A 1 102 ? -1.898 -4.574 9.040 1.00 92.81 102 VAL A CA 1
ATOM 821 C C . VAL A 1 102 ? -1.136 -5.795 9.571 1.00 92.81 102 VAL A C 1
ATOM 823 O O . VAL A 1 102 ? 0.049 -5.689 9.886 1.00 92.81 102 VAL A O 1
ATOM 826 N N . GLU A 1 103 ? -1.790 -6.949 9.693 1.00 93.19 103 GLU A N 1
ATOM 827 C CA . GLU A 1 103 ? -1.194 -8.164 10.252 1.00 93.19 103 GLU A CA 1
ATOM 828 C C . GLU A 1 103 ? -0.104 -8.745 9.345 1.00 93.19 103 GLU A C 1
ATOM 830 O O . GLU A 1 103 ? 0.994 -9.063 9.819 1.00 93.19 103 GLU A O 1
ATOM 835 N N . TYR A 1 104 ? -0.390 -8.860 8.047 1.00 94.12 104 TYR A N 1
ATOM 836 C CA . TYR A 1 104 ? 0.509 -9.495 7.086 1.00 94.12 104 TYR A CA 1
ATOM 837 C C . TYR A 1 104 ? 1.600 -8.551 6.573 1.00 94.12 104 TYR A C 1
ATOM 839 O O . TYR A 1 104 ? 2.702 -9.009 6.277 1.00 94.12 104 TYR A O 1
ATOM 847 N N . PHE A 1 105 ? 1.349 -7.239 6.529 1.00 91.75 105 PHE A N 1
ATOM 848 C CA . PHE A 1 105 ? 2.315 -6.251 6.033 1.00 91.75 105 PHE A CA 1
ATOM 849 C C . PHE A 1 105 ? 3.082 -5.519 7.148 1.00 91.75 105 PHE A C 1
ATOM 851 O O . PHE A 1 105 ? 3.827 -4.582 6.872 1.00 91.75 105 PHE A O 1
ATOM 858 N N . LYS A 1 106 ? 3.004 -5.983 8.403 1.00 85.62 106 LYS A N 1
ATOM 859 C CA . LYS A 1 106 ? 3.770 -5.426 9.540 1.00 85.62 106 LYS A CA 1
ATOM 860 C C . LYS A 1 106 ? 5.294 -5.421 9.358 1.00 85.62 106 LYS A C 1
ATOM 862 O O . LYS A 1 106 ? 5.986 -4.711 10.076 1.00 85.62 106 LYS A O 1
ATOM 867 N N . LEU A 1 107 ? 5.814 -6.246 8.446 1.00 85.88 107 LEU A N 1
ATOM 868 C CA . LEU A 1 107 ? 7.246 -6.352 8.147 1.00 85.88 107 LEU A CA 1
ATOM 869 C C . LEU A 1 107 ? 7.777 -5.140 7.372 1.00 85.88 107 LEU A C 1
ATOM 871 O O . LEU A 1 107 ? 8.976 -4.879 7.389 1.00 85.88 107 LEU A O 1
ATOM 875 N N . TYR A 1 108 ? 6.898 -4.402 6.695 1.00 83.62 108 TYR A N 1
ATOM 876 C CA . TYR A 1 108 ? 7.278 -3.218 5.941 1.00 83.62 108 TYR A CA 1
ATOM 877 C C . TYR A 1 108 ? 7.294 -2.015 6.878 1.00 83.62 108 TYR A C 1
ATOM 879 O O . TYR A 1 108 ? 6.255 -1.432 7.174 1.00 83.62 108 TYR A O 1
ATOM 887 N N . THR A 1 109 ? 8.474 -1.652 7.370 1.00 72.50 109 THR A N 1
ATOM 888 C CA . THR A 1 109 ? 8.672 -0.419 8.137 1.00 72.50 109 THR A CA 1
ATOM 889 C C . THR A 1 109 ? 8.996 0.716 7.179 1.00 72.50 109 THR A C 1
ATOM 891 O O . THR A 1 109 ? 10.033 0.680 6.510 1.00 72.50 109 THR A O 1
ATOM 894 N N . LEU A 1 110 ? 8.127 1.724 7.108 1.00 71.75 110 LEU A N 1
ATOM 895 C CA . LEU A 1 110 ? 8.422 2.922 6.333 1.00 71.75 110 LEU A CA 1
ATOM 896 C C . LEU A 1 110 ? 9.361 3.809 7.158 1.00 71.75 110 LEU A C 1
ATOM 898 O O . LEU A 1 110 ? 8.972 4.347 8.192 1.00 71.75 110 LEU A O 1
ATOM 902 N N . VAL A 1 111 ? 10.618 3.913 6.731 1.00 69.88 111 VAL A N 1
ATOM 903 C CA . VAL A 1 111 ? 11.584 4.821 7.354 1.00 69.88 111 VAL A CA 1
ATOM 904 C C . VAL A 1 111 ? 11.419 6.181 6.692 1.00 69.88 111 VAL A C 1
ATOM 906 O O . VAL A 1 111 ? 11.921 6.401 5.590 1.00 69.88 111 VAL A O 1
ATOM 909 N N . ASP A 1 112 ? 10.710 7.094 7.354 1.00 62.31 112 ASP A N 1
ATOM 910 C CA . ASP A 1 112 ? 10.650 8.489 6.922 1.00 62.31 112 ASP A CA 1
ATOM 911 C C . ASP A 1 112 ? 12.069 9.073 6.976 1.00 62.31 112 ASP A C 1
ATOM 913 O O . ASP A 1 112 ? 12.628 9.303 8.050 1.00 62.31 112 ASP A O 1
ATOM 917 N N . SER A 1 113 ? 12.665 9.364 5.818 1.00 56.22 113 SER A N 1
ATOM 918 C CA . SER A 1 113 ? 14.029 9.907 5.706 1.00 56.22 113 SER A CA 1
ATOM 919 C C . SER A 1 113 ? 14.202 11.313 6.313 1.00 56.22 113 SER A C 1
ATOM 921 O O . SER A 1 113 ? 15.288 11.885 6.242 1.00 56.22 113 SER A O 1
ATOM 923 N N . GLY A 1 114 ? 13.148 11.878 6.916 1.00 57.88 114 GLY A N 1
ATOM 924 C CA . GLY A 1 114 ? 13.133 13.176 7.595 1.00 57.88 114 GLY A CA 1
ATOM 925 C C . GLY A 1 114 ? 12.873 13.130 9.106 1.00 57.88 114 GLY A C 1
ATOM 926 O O . GLY A 1 114 ? 12.969 14.171 9.754 1.00 57.88 114 GLY A O 1
ATOM 927 N N . GLN A 1 115 ? 12.565 11.969 9.697 1.00 49.41 115 GLN A N 1
ATOM 928 C CA . GLN A 1 115 ? 12.282 11.843 11.133 1.00 49.41 115 GLN A CA 1
ATOM 929 C C . GLN A 1 115 ? 13.360 10.974 11.792 1.00 49.41 115 GLN A C 1
ATOM 931 O O . GLN A 1 115 ? 13.323 9.747 11.777 1.00 49.41 115 GLN A O 1
ATOM 936 N N . LYS A 1 116 ? 14.356 11.631 12.393 1.00 48.97 116 LYS A N 1
ATOM 937 C CA . LYS A 1 116 ? 15.282 10.999 13.339 1.00 48.97 116 LYS A CA 1
ATOM 938 C C . LYS A 1 116 ? 14.497 10.656 14.616 1.00 48.97 116 LYS A C 1
ATOM 940 O O . LYS A 1 116 ? 14.479 11.444 15.556 1.00 48.97 116 LYS A O 1
ATOM 945 N N . SER A 1 117 ? 13.852 9.497 14.678 1.00 45.66 117 SER A N 1
ATOM 946 C CA . SER A 1 117 ? 13.303 8.984 15.939 1.00 45.66 117 SER A CA 1
ATOM 947 C C . SER A 1 117 ? 13.430 7.464 16.044 1.00 45.66 117 SER A C 1
ATOM 949 O O . SER A 1 117 ? 12.60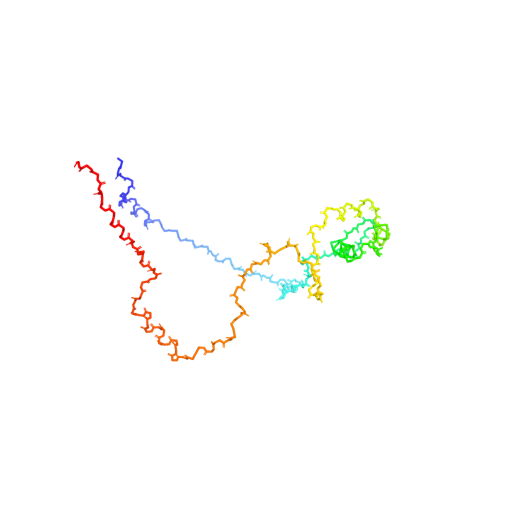5 6.694 15.577 1.00 45.66 117 SER A O 1
ATOM 951 N N . LEU A 1 118 ? 14.542 7.079 16.679 1.00 49.47 118 LEU A N 1
ATOM 952 C CA . LEU A 1 118 ? 14.706 6.011 17.672 1.00 49.47 118 LEU A CA 1
ATOM 953 C C . LEU A 1 118 ? 13.736 4.821 17.590 1.00 49.47 118 LEU A C 1
ATOM 955 O O . LEU A 1 118 ? 12.673 4.802 18.206 1.00 49.47 118 LEU A O 1
ATOM 959 N N . GLY A 1 119 ? 14.220 3.775 16.927 1.00 41.34 119 GLY A N 1
ATOM 960 C CA . GLY A 1 119 ? 13.697 2.417 16.979 1.00 41.34 119 GLY A CA 1
ATOM 961 C C . GLY A 1 119 ? 14.768 1.452 16.491 1.00 41.34 119 GLY A C 1
ATOM 962 O O . GLY A 1 119 ? 14.649 0.867 15.420 1.00 41.34 119 GLY A O 1
ATOM 963 N N . GLU A 1 120 ? 15.868 1.350 17.235 1.00 51.00 120 GLU A N 1
ATOM 964 C CA . GLU A 1 120 ? 16.892 0.330 17.013 1.00 51.00 120 GLU A CA 1
ATOM 965 C C . GLU A 1 120 ? 16.288 -1.059 17.257 1.00 51.00 120 GLU A C 1
ATOM 967 O O . GLU A 1 120 ? 16.174 -1.493 18.399 1.00 51.00 120 GLU A O 1
ATOM 972 N N . ALA A 1 121 ? 15.884 -1.756 16.192 1.00 45.69 121 ALA A N 1
ATOM 973 C CA . ALA A 1 121 ? 15.870 -3.218 16.140 1.00 45.69 121 ALA A CA 1
ATOM 974 C C . ALA A 1 121 ? 15.642 -3.726 14.702 1.00 45.69 121 ALA A C 1
ATOM 976 O O . ALA A 1 121 ? 14.527 -3.733 14.194 1.00 45.69 121 ALA A O 1
ATOM 977 N N . ASN A 1 122 ? 16.716 -4.253 14.105 1.00 48.31 122 ASN A N 1
ATOM 978 C CA . ASN A 1 122 ? 16.700 -5.349 13.124 1.00 48.31 122 ASN A CA 1
ATOM 979 C C . ASN A 1 122 ? 16.123 -5.113 11.712 1.00 48.31 122 ASN A C 1
ATOM 981 O O . ASN A 1 122 ? 15.349 -5.936 11.232 1.00 48.31 122 ASN A O 1
ATOM 985 N N . VAL A 1 123 ? 16.587 -4.095 10.976 1.00 46.16 123 VAL A N 1
ATOM 986 C CA . VAL A 1 123 ? 16.437 -4.080 9.493 1.00 46.16 123 VAL A CA 1
ATOM 987 C C . VAL A 1 123 ? 17.786 -3.953 8.752 1.00 46.16 123 VAL A C 1
ATOM 989 O O . VAL A 1 123 ? 17.857 -3.957 7.527 1.00 46.16 123 VAL A O 1
ATOM 992 N N . SER A 1 124 ? 18.908 -3.914 9.476 1.00 43.00 124 SER A N 1
ATOM 993 C CA . SER A 1 124 ? 20.215 -3.538 8.916 1.00 43.00 124 SER A CA 1
ATOM 994 C C . SER A 1 124 ? 21.074 -4.708 8.407 1.00 43.00 124 SER A C 1
ATOM 996 O O . SER A 1 124 ? 22.238 -4.815 8.787 1.00 43.00 124 SER A O 1
ATOM 998 N N . SER A 1 125 ? 20.555 -5.579 7.540 1.00 44.09 125 SER A N 1
ATOM 999 C CA . SER A 1 125 ? 21.440 -6.532 6.835 1.00 44.09 125 SER A CA 1
ATOM 1000 C C . SER A 1 125 ? 21.142 -6.781 5.358 1.00 44.09 125 SER A C 1
ATOM 1002 O O . SER A 1 125 ? 21.962 -7.408 4.696 1.00 44.09 125 SER A O 1
ATOM 1004 N N . TYR A 1 126 ? 20.041 -6.260 4.803 1.00 44.03 126 TYR A N 1
ATOM 1005 C CA . TYR A 1 126 ? 19.678 -6.527 3.400 1.00 44.03 126 TYR A CA 1
ATOM 1006 C C . TYR A 1 126 ? 19.629 -5.297 2.482 1.00 44.03 126 TYR A C 1
ATOM 1008 O O . TYR A 1 126 ? 19.445 -5.464 1.282 1.00 44.03 126 TYR A O 1
ATOM 1016 N N . LEU A 1 127 ? 19.827 -4.076 2.997 1.00 44.09 127 LEU A N 1
ATOM 1017 C CA . LEU A 1 127 ? 19.765 -2.842 2.190 1.00 44.09 127 LEU A CA 1
ATOM 1018 C C . LEU A 1 127 ? 21.028 -1.970 2.245 1.00 44.09 127 LEU A C 1
ATOM 1020 O O . LEU A 1 127 ? 21.026 -0.859 1.723 1.00 44.09 127 LEU A O 1
ATOM 1024 N N . VAL A 1 128 ? 22.126 -2.474 2.812 1.00 40.72 128 VAL A N 1
ATOM 1025 C CA . VAL A 1 128 ? 23.439 -1.827 2.693 1.00 40.72 128 VAL A CA 1
ATOM 1026 C C . VAL A 1 128 ? 24.256 -2.617 1.676 1.00 40.72 128 VAL A C 1
ATOM 1028 O O . VAL A 1 128 ? 25.061 -3.475 2.018 1.00 40.72 128 VAL A O 1
ATOM 1031 N N . GLY A 1 129 ? 24.002 -2.356 0.394 1.00 37.41 129 GLY A N 1
ATOM 1032 C CA . GLY A 1 129 ? 25.038 -2.530 -0.616 1.00 37.41 129 GLY A CA 1
ATOM 1033 C C . GLY A 1 129 ? 26.064 -1.433 -0.368 1.00 37.41 129 GLY A C 1
ATOM 1034 O O . GLY A 1 129 ? 25.832 -0.280 -0.722 1.00 37.41 129 GLY A O 1
ATOM 1035 N N . GLU A 1 130 ? 27.137 -1.774 0.335 1.00 39.28 130 GLU A N 1
ATOM 1036 C CA . GLU A 1 130 ? 28.244 -0.874 0.634 1.00 39.28 130 GLU A CA 1
ATOM 1037 C C . GLU A 1 130 ? 28.898 -0.405 -0.674 1.00 39.28 130 GLU A C 1
ATOM 1039 O O . GLU A 1 130 ? 29.689 -1.113 -1.290 1.00 39.28 130 GLU A O 1
ATOM 1044 N N . SER A 1 131 ? 28.589 0.817 -1.106 1.00 42.78 131 SER A N 1
ATOM 1045 C CA . SER A 1 131 ? 29.565 1.638 -1.817 1.00 42.78 131 SER A CA 1
ATOM 1046 C C . SER A 1 131 ? 30.368 2.386 -0.755 1.00 42.78 131 SER A C 1
ATOM 1048 O O . SER A 1 131 ? 29.993 3.483 -0.330 1.00 42.78 131 SER A O 1
ATOM 1050 N N . GLU A 1 132 ? 31.444 1.771 -0.268 1.00 39.38 132 GLU A N 1
ATOM 1051 C CA . GLU A 1 132 ? 32.436 2.455 0.559 1.00 39.38 132 GLU A CA 1
ATOM 1052 C C . GLU A 1 132 ? 33.215 3.472 -0.287 1.00 39.38 132 GLU A C 1
ATOM 1054 O O . GLU A 1 132 ? 34.346 3.234 -0.694 1.00 39.38 132 GLU A O 1
ATOM 1059 N N . GLU A 1 133 ? 32.616 4.625 -0.584 1.00 44.22 133 GLU A N 1
ATOM 1060 C CA . GLU A 1 133 ? 33.335 5.689 -1.291 1.00 44.22 133 GLU A CA 1
ATOM 1061 C C . GLU A 1 133 ? 32.815 7.086 -0.934 1.00 44.22 133 GLU A C 1
ATOM 1063 O O . GLU A 1 133 ? 32.468 7.883 -1.797 1.00 44.22 133 GLU A O 1
ATOM 1068 N N . SER A 1 134 ? 32.719 7.424 0.361 1.00 42.97 134 SER A N 1
ATOM 1069 C CA . SER A 1 134 ? 32.442 8.828 0.728 1.00 42.97 134 SER A CA 1
ATOM 1070 C C . SER A 1 134 ? 32.897 9.292 2.122 1.00 42.97 134 SER A C 1
ATOM 1072 O O . SER A 1 134 ? 32.329 10.243 2.662 1.00 42.97 134 SER A O 1
ATOM 1074 N N . LYS A 1 135 ? 33.907 8.665 2.742 1.00 44.22 135 LYS A N 1
ATOM 1075 C CA . LYS A 1 135 ? 34.419 9.112 4.060 1.00 44.22 135 LYS A CA 1
ATOM 1076 C C . LYS A 1 135 ? 35.912 9.425 4.121 1.00 44.22 135 LYS A C 1
ATOM 1078 O O . LYS A 1 135 ? 36.477 9.450 5.206 1.00 44.22 135 LYS A O 1
ATOM 1083 N N . ASN A 1 136 ? 36.534 9.754 2.994 1.00 43.81 136 ASN A N 1
ATOM 1084 C CA . ASN A 1 136 ? 37.861 10.365 3.008 1.00 43.81 136 ASN A CA 1
ATOM 1085 C C . ASN A 1 136 ? 37.729 11.818 2.538 1.00 43.81 136 ASN A C 1
ATOM 1087 O O . ASN A 1 136 ? 37.252 12.027 1.419 1.00 43.81 136 ASN A O 1
ATOM 1091 N N . PRO A 1 137 ? 38.107 12.834 3.343 1.00 45.69 137 PRO A N 1
ATOM 1092 C CA . PRO A 1 137 ? 38.245 14.177 2.799 1.00 45.69 137 PRO A CA 1
ATOM 1093 C C . PRO A 1 137 ? 39.271 14.090 1.671 1.00 45.69 137 PRO A C 1
ATOM 1095 O O . PRO A 1 137 ? 40.321 13.479 1.861 1.00 45.69 137 PRO A O 1
ATOM 1098 N N . LEU A 1 138 ? 38.912 14.625 0.500 1.00 42.94 138 LEU A N 1
ATOM 1099 C CA . LEU A 1 138 ? 39.703 14.623 -0.730 1.00 42.94 138 LEU A CA 1
ATOM 1100 C C . LEU A 1 138 ? 41.193 14.788 -0.417 1.00 42.94 138 LEU A C 1
ATOM 1102 O O . LEU A 1 138 ? 41.674 15.896 -0.179 1.00 42.94 138 LEU A O 1
ATOM 1106 N N . ASN A 1 139 ? 41.917 13.670 -0.397 1.00 54.62 139 ASN A N 1
ATOM 1107 C CA . ASN A 1 139 ? 43.354 13.695 -0.244 1.00 54.62 139 ASN A CA 1
ATOM 1108 C C . ASN A 1 139 ? 43.877 14.147 -1.605 1.00 54.62 139 ASN A C 1
ATOM 1110 O O . ASN A 1 139 ? 43.879 13.370 -2.561 1.00 54.62 139 ASN A O 1
ATOM 1114 N N . VAL A 1 140 ? 44.194 15.436 -1.735 1.00 48.44 140 VAL A N 1
ATOM 1115 C CA . VAL A 1 140 ? 44.785 16.000 -2.950 1.00 48.44 140 VAL A CA 1
ATOM 1116 C C . VAL A 1 140 ? 46.177 15.398 -3.070 1.00 48.44 140 VAL A C 1
ATOM 1118 O O . VAL A 1 140 ? 47.151 15.922 -2.531 1.00 48.44 140 VAL A O 1
ATOM 1121 N N . ILE A 1 141 ? 46.264 14.243 -3.731 1.00 53.25 141 ILE A N 1
ATOM 1122 C CA . ILE A 1 141 ? 47.542 13.577 -3.941 1.00 53.25 141 ILE A CA 1
ATOM 1123 C C . ILE A 1 141 ? 48.345 14.469 -4.879 1.00 53.25 141 ILE A C 1
ATOM 1125 O O . ILE A 1 141 ? 48.026 14.638 -6.056 1.00 53.25 141 ILE A O 1
ATOM 1129 N N . THR A 1 142 ? 49.377 15.091 -4.328 1.00 59.66 142 THR A N 1
ATOM 1130 C CA . THR A 1 142 ? 50.230 16.010 -5.071 1.00 59.66 142 THR A CA 1
ATOM 1131 C C . THR A 1 142 ? 51.163 15.172 -5.950 1.00 59.66 142 THR A C 1
ATOM 1133 O O . THR A 1 142 ? 51.773 14.217 -5.474 1.00 59.66 142 THR A O 1
ATOM 1136 N N . ALA A 1 143 ? 51.274 15.505 -7.243 1.00 54.03 143 ALA A N 1
ATOM 1137 C CA . ALA A 1 143 ? 52.020 14.753 -8.269 1.00 54.03 143 ALA A CA 1
ATOM 1138 C C . ALA A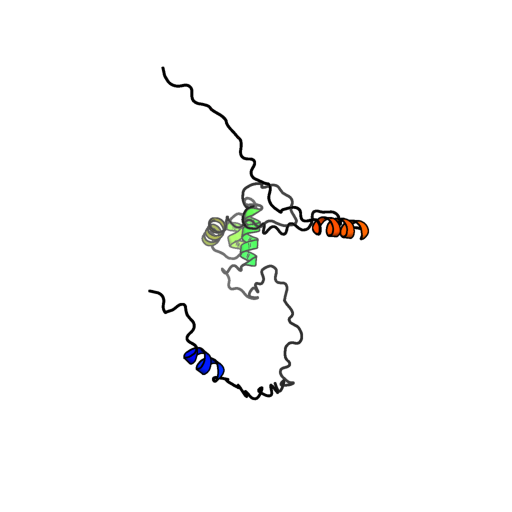 1 143 ? 53.387 14.140 -7.850 1.00 54.03 143 ALA A C 1
ATOM 1140 O O . ALA A 1 143 ? 53.660 13.003 -8.250 1.00 54.03 143 ALA A O 1
ATOM 1141 N N . PRO A 1 144 ? 54.249 14.793 -7.039 1.00 64.38 144 PRO A N 1
ATOM 1142 C CA . PRO A 1 144 ? 55.482 14.169 -6.540 1.00 64.38 144 PRO A CA 1
ATOM 1143 C C . PRO A 1 144 ? 55.266 12.903 -5.691 1.00 64.38 144 PRO A C 1
ATOM 1145 O O . PRO A 1 144 ? 56.100 11.998 -5.718 1.00 64.38 144 PRO A O 1
ATOM 1148 N N . GLU A 1 145 ? 54.154 12.794 -4.967 1.00 66.62 145 GLU A N 1
ATOM 1149 C CA . GLU A 1 145 ? 53.858 11.662 -4.084 1.00 66.62 145 GLU A CA 1
ATOM 1150 C C . GLU A 1 145 ? 53.416 10.418 -4.874 1.00 66.62 145 GLU A C 1
ATOM 1152 O O . GLU A 1 145 ? 53.860 9.301 -4.596 1.00 66.62 145 GLU A O 1
ATOM 1157 N N . VAL A 1 146 ? 52.641 10.620 -5.947 1.00 68.81 146 VAL A N 1
ATOM 1158 C CA . VAL A 1 146 ? 52.246 9.558 -6.893 1.00 68.81 146 VAL A CA 1
ATOM 1159 C C . VAL A 1 146 ? 53.476 8.963 -7.582 1.00 68.81 146 VAL A C 1
ATOM 1161 O O . VAL A 1 146 ? 53.624 7.743 -7.669 1.00 68.81 146 VAL A O 1
ATOM 1164 N N . MET A 1 147 ? 54.398 9.819 -8.030 1.00 63.72 147 MET A N 1
ATOM 1165 C CA . MET A 1 147 ? 55.615 9.397 -8.733 1.00 63.72 147 MET A CA 1
ATOM 1166 C C . MET A 1 147 ? 56.551 8.583 -7.830 1.00 63.72 147 MET A C 1
ATOM 1168 O O . MET A 1 147 ? 57.161 7.610 -8.283 1.00 63.72 147 MET A O 1
ATOM 1172 N N . LYS A 1 148 ? 56.608 8.913 -6.534 1.00 68.38 148 LYS A N 1
ATOM 1173 C CA . LYS A 1 148 ? 57.368 8.145 -5.543 1.00 68.38 148 LYS A CA 1
ATOM 1174 C C . LYS A 1 148 ? 56.781 6.743 -5.352 1.00 68.38 148 LYS A C 1
ATOM 1176 O O . LYS A 1 148 ? 57.519 5.763 -5.458 1.00 68.38 148 LYS A O 1
ATOM 1181 N N . LYS A 1 149 ? 55.456 6.640 -5.217 1.00 65.75 149 LYS A N 1
ATOM 1182 C CA . LYS A 1 149 ? 54.735 5.364 -5.058 1.00 65.75 149 LYS A CA 1
ATOM 1183 C C . LYS A 1 149 ? 54.899 4.440 -6.274 1.00 65.75 149 LYS A C 1
ATOM 1185 O O . LYS A 1 149 ? 55.113 3.240 -6.126 1.00 65.75 149 LYS A O 1
ATOM 1190 N N . ILE A 1 150 ? 54.899 5.005 -7.485 1.00 63.69 150 ILE A N 1
ATOM 1191 C CA . ILE A 1 150 ? 55.140 4.255 -8.732 1.00 63.69 150 ILE A CA 1
ATOM 1192 C C . ILE A 1 150 ? 56.587 3.732 -8.805 1.00 63.69 150 ILE A C 1
ATOM 1194 O O . ILE A 1 150 ? 56.814 2.607 -9.254 1.00 63.69 150 ILE A O 1
ATOM 1198 N N . SER A 1 151 ? 57.576 4.507 -8.344 1.00 63.97 151 SER A N 1
ATOM 1199 C CA . SER A 1 151 ? 58.981 4.060 -8.304 1.00 63.97 151 SER A CA 1
ATOM 1200 C C . SER A 1 151 ? 59.234 2.946 -7.279 1.00 63.97 151 SER A C 1
ATOM 1202 O O . SER A 1 151 ? 60.100 2.093 -7.477 1.00 63.97 151 SER A O 1
ATOM 1204 N N . GLU A 1 152 ? 58.456 2.924 -6.198 1.00 61.88 152 GLU A N 1
ATOM 1205 C CA . GLU A 1 152 ? 58.479 1.869 -5.185 1.00 61.88 152 GLU A CA 1
ATOM 1206 C C . GLU A 1 152 ? 57.849 0.577 -5.717 1.00 61.88 152 GLU A C 1
ATOM 1208 O O . GLU A 1 152 ? 58.414 -0.492 -5.520 1.00 61.88 152 GLU A O 1
ATOM 1213 N N . TRP A 1 153 ? 56.782 0.668 -6.516 1.00 53.47 153 TRP A N 1
ATOM 1214 C CA . TRP A 1 153 ? 56.163 -0.493 -7.170 1.00 53.47 153 TRP A CA 1
ATOM 1215 C C . TRP A 1 153 ? 57.042 -1.179 -8.217 1.00 53.47 153 TRP A C 1
ATOM 1217 O O . TRP A 1 153 ? 56.967 -2.395 -8.388 1.00 53.47 153 TRP A O 1
ATOM 1227 N N . LYS A 1 154 ? 57.929 -0.434 -8.885 1.00 57.69 154 LYS A N 1
ATOM 1228 C CA . LYS A 1 154 ? 58.925 -1.032 -9.790 1.00 57.69 154 LYS A CA 1
ATOM 1229 C C . LYS A 1 154 ? 60.013 -1.825 -9.053 1.00 57.69 154 LYS A C 1
ATOM 1231 O O . LYS A 1 154 ? 60.733 -2.588 -9.692 1.00 57.69 154 LYS A O 1
ATOM 1236 N N . ARG A 1 155 ? 60.130 -1.684 -7.728 1.00 55.69 155 ARG A N 1
ATOM 1237 C CA . ARG A 1 155 ? 61.042 -2.455 -6.870 1.00 55.69 155 ARG A CA 1
ATOM 1238 C C . ARG A 1 155 ? 60.229 -3.517 -6.128 1.00 55.69 155 ARG A C 1
ATOM 1240 O O . ARG A 1 155 ? 59.938 -3.366 -4.950 1.00 55.69 155 ARG A O 1
ATOM 1247 N N . GLY A 1 156 ? 59.810 -4.544 -6.869 1.00 55.34 156 GLY A N 1
ATOM 1248 C CA . GLY A 1 156 ? 58.816 -5.542 -6.462 1.00 55.34 156 GLY A CA 1
ATOM 1249 C C . GLY A 1 156 ? 58.906 -6.003 -5.004 1.00 55.34 156 GLY A C 1
ATOM 1250 O O . GLY A 1 156 ? 59.815 -6.737 -4.621 1.00 55.34 156 GLY A O 1
ATOM 1251 N N . THR A 1 157 ? 57.911 -5.613 -4.211 1.00 59.09 157 THR A N 1
ATOM 1252 C CA . THR A 1 157 ? 57.592 -6.219 -2.919 1.00 59.09 157 THR A CA 1
ATOM 1253 C C . THR A 1 157 ? 56.511 -7.288 -3.132 1.00 59.09 157 THR A C 1
ATOM 1255 O O . THR A 1 157 ? 55.534 -7.037 -3.841 1.00 59.09 157 THR A O 1
ATOM 1258 N N . PRO A 1 158 ? 56.671 -8.510 -2.592 1.00 52.62 158 PRO A N 1
ATOM 1259 C CA . PRO A 1 158 ? 55.714 -9.587 -2.821 1.00 52.62 158 PRO A CA 1
ATOM 1260 C C . PRO A 1 158 ? 54.405 -9.334 -2.060 1.00 52.62 158 PRO A C 1
ATOM 1262 O O . PRO A 1 158 ? 54.419 -8.930 -0.900 1.00 52.62 158 PRO A O 1
ATOM 1265 N N . LEU A 1 159 ? 53.278 -9.603 -2.725 1.00 53.84 159 LEU A N 1
ATOM 1266 C CA . LEU A 1 159 ? 51.916 -9.279 -2.275 1.00 53.84 159 LEU A CA 1
ATOM 1267 C C . LEU A 1 159 ? 51.354 -10.160 -1.142 1.00 53.84 159 LEU A C 1
ATOM 12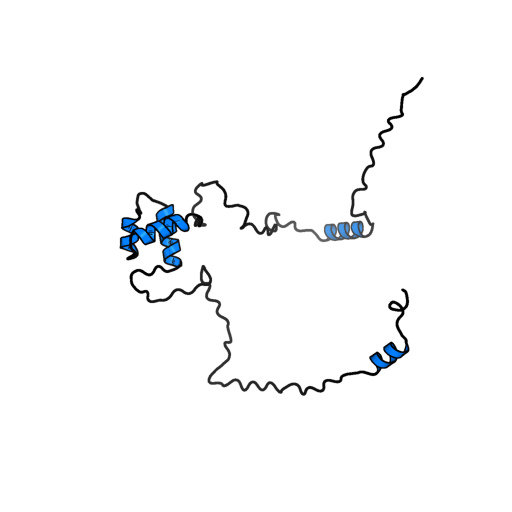69 O O . LEU A 1 159 ? 50.182 -10.021 -0.806 1.00 53.84 159 LEU A O 1
ATOM 1273 N N . PHE A 1 160 ? 52.146 -11.048 -0.541 1.00 38.47 160 PHE A N 1
ATOM 1274 C CA . PHE A 1 160 ? 51.670 -11.924 0.532 1.00 38.47 160 PHE A CA 1
ATOM 1275 C C . PHE A 1 160 ? 52.690 -12.003 1.676 1.00 38.47 160 PHE A C 1
ATOM 1277 O O . PHE A 1 160 ? 53.889 -12.139 1.400 1.00 38.47 160 PHE A O 1
ATOM 1284 N N . PRO A 1 161 ? 52.248 -11.937 2.950 1.00 48.34 161 PRO A N 1
ATOM 1285 C CA . PRO A 1 161 ? 53.119 -12.223 4.083 1.00 48.34 161 PRO A CA 1
ATOM 1286 C C . PRO A 1 161 ? 53.619 -13.666 3.967 1.00 48.34 161 PRO A C 1
ATOM 1288 O O . PRO A 1 161 ? 52.840 -14.574 3.677 1.00 48.34 161 PRO A O 1
ATOM 1291 N N . LY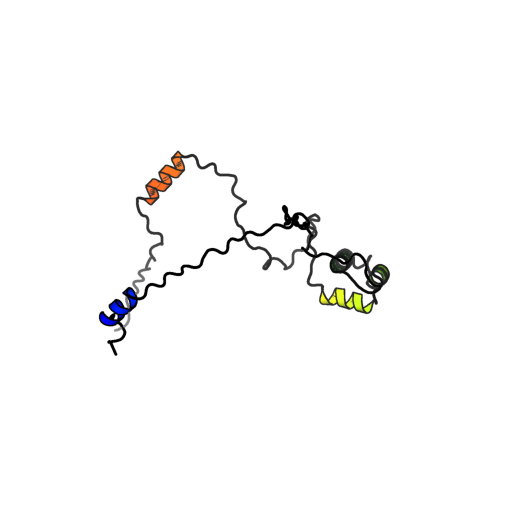S A 1 162 ? 54.918 -13.896 4.177 1.00 47.50 162 LYS A N 1
ATOM 1292 C CA . LYS A 1 162 ? 55.430 -15.261 4.330 1.00 47.50 162 LYS A CA 1
ATOM 1293 C C . LYS A 1 162 ? 54.855 -15.827 5.628 1.00 47.50 162 LYS A C 1
ATOM 1295 O O . LYS A 1 162 ? 55.035 -15.206 6.669 1.00 47.50 162 LYS A O 1
ATOM 1300 N N . GLU A 1 163 ? 54.188 -16.978 5.553 1.00 45.75 163 GLU A N 1
ATOM 1301 C CA . GLU A 1 163 ? 53.830 -17.766 6.734 1.00 45.75 163 GLU A CA 1
ATOM 1302 C C . GLU A 1 163 ? 55.090 -18.020 7.570 1.00 45.75 163 GLU A C 1
ATOM 1304 O O . GLU A 1 163 ? 56.045 -18.667 7.125 1.00 45.75 163 GLU A O 1
ATOM 1309 N N . GLU A 1 164 ? 55.095 -17.464 8.775 1.00 46.81 164 GLU A N 1
ATOM 1310 C CA . GLU A 1 164 ? 56.097 -17.701 9.800 1.00 46.81 164 GLU A CA 1
ATOM 1311 C C . GLU A 1 164 ? 55.840 -19.106 10.362 1.00 46.81 164 GLU A C 1
ATOM 1313 O O . GLU A 1 164 ? 54.860 -19.357 11.059 1.00 46.81 164 GLU A O 1
ATOM 1318 N N . LYS A 1 165 ? 56.668 -20.076 9.961 1.00 48.47 165 LYS A N 1
ATOM 1319 C CA . LYS A 1 165 ? 56.628 -21.419 10.543 1.00 48.47 165 LYS A CA 1
ATOM 1320 C C . LYS A 1 165 ? 57.262 -21.358 11.926 1.00 48.47 165 LYS A C 1
ATOM 1322 O O . LYS A 1 165 ? 58.487 -21.322 12.032 1.00 48.47 165 LYS A O 1
ATOM 1327 N N . ASP A 1 166 ? 56.428 -21.396 12.957 1.00 46.12 166 ASP A N 1
ATOM 1328 C CA . ASP A 1 166 ? 56.851 -21.629 14.334 1.00 46.12 166 ASP A CA 1
ATOM 1329 C C . ASP A 1 166 ? 57.604 -22.964 14.435 1.00 46.12 166 ASP A C 1
ATOM 1331 O O . ASP A 1 166 ? 57.028 -24.054 14.358 1.00 46.12 166 ASP A O 1
ATOM 1335 N N . ALA A 1 167 ? 58.919 -22.880 14.624 1.00 46.66 167 ALA A N 1
ATOM 1336 C CA . ALA A 1 167 ? 59.740 -23.994 15.061 1.00 46.66 167 ALA A CA 1
ATOM 1337 C C . ALA A 1 167 ? 59.443 -24.272 16.544 1.00 46.66 167 ALA A C 1
ATOM 1339 O O . ALA A 1 167 ? 59.975 -23.611 17.432 1.00 46.66 167 ALA A O 1
ATOM 1340 N N . LYS A 1 168 ? 58.584 -25.258 16.825 1.00 49.56 168 LYS A N 1
ATOM 1341 C CA . LYS A 1 168 ? 58.536 -25.911 18.140 1.00 49.56 168 LYS A CA 1
ATOM 1342 C C . LYS A 1 168 ? 59.395 -27.168 18.101 1.00 49.56 168 LYS A C 1
ATOM 1344 O O . LYS A 1 168 ? 58.918 -28.253 17.775 1.00 49.56 168 LYS A O 1
ATOM 1349 N N . ASP A 1 169 ? 60.657 -26.997 18.474 1.00 50.22 169 ASP A N 1
ATOM 1350 C CA . ASP A 1 169 ? 61.503 -28.075 18.970 1.00 50.22 169 ASP A CA 1
ATOM 1351 C C . ASP A 1 169 ? 60.917 -28.593 20.293 1.00 50.22 169 ASP A C 1
ATOM 1353 O O . ASP A 1 169 ? 61.178 -28.046 21.360 1.00 50.22 169 ASP A O 1
ATOM 1357 N N . ASN A 1 170 ? 60.121 -29.661 20.235 1.00 45.97 170 ASN A N 1
ATOM 1358 C CA . ASN A 1 170 ? 59.885 -30.533 21.385 1.00 45.97 170 ASN A CA 1
ATOM 1359 C C . ASN A 1 170 ? 60.572 -31.866 21.097 1.00 45.97 170 ASN A C 1
ATOM 1361 O O . ASN A 1 170 ? 59.997 -32.791 20.521 1.00 45.97 170 ASN A O 1
ATOM 1365 N N . LYS A 1 171 ? 61.849 -31.930 21.479 1.00 46.47 171 LYS A N 1
ATOM 1366 C CA . LYS A 1 171 ? 62.629 -33.160 21.511 1.00 46.47 171 LYS A CA 1
ATOM 1367 C C . LYS A 1 171 ? 62.102 -34.038 22.646 1.00 46.47 171 LYS A C 1
ATOM 1369 O O . LYS A 1 171 ? 62.194 -33.693 23.815 1.00 46.47 171 LYS A O 1
ATOM 1374 N N . SER A 1 172 ? 61.542 -35.164 22.232 1.00 47.19 172 SER A N 1
ATOM 1375 C CA . SER A 1 172 ? 61.279 -36.389 22.981 1.00 47.19 172 SER A CA 1
ATOM 1376 C C . SER A 1 172 ? 62.242 -36.659 24.148 1.00 47.19 172 SER A C 1
ATOM 1378 O O . SER A 1 172 ? 63.426 -36.920 23.920 1.00 47.19 172 SER A O 1
ATOM 1380 N N . GLU A 1 173 ? 61.699 -36.734 25.361 1.00 46.75 173 GLU A N 1
ATOM 1381 C CA . GLU A 1 173 ? 62.200 -37.615 26.417 1.00 46.75 173 GLU A CA 1
ATOM 1382 C C . GLU A 1 173 ? 61.178 -38.738 26.613 1.00 46.75 173 GLU A C 1
ATOM 1384 O O . GLU A 1 173 ? 60.121 -38.541 27.203 1.00 46.75 173 GLU A O 1
ATOM 1389 N N . GLU A 1 174 ? 61.486 -39.929 26.095 1.00 45.62 174 GLU A N 1
ATOM 1390 C CA . GLU A 1 174 ? 60.971 -41.166 26.674 1.00 45.62 174 GLU A CA 1
ATOM 1391 C C . GLU A 1 174 ? 61.951 -42.321 26.426 1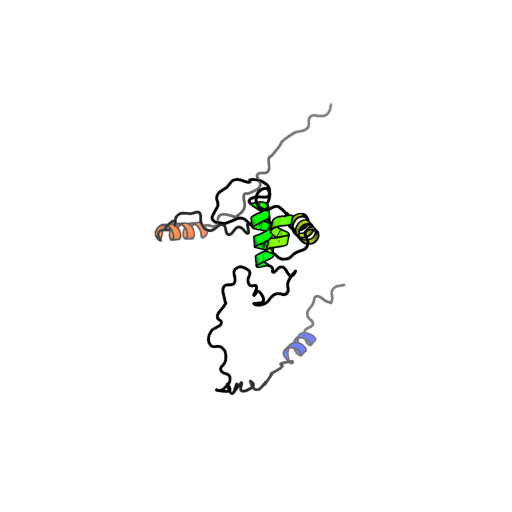.00 45.62 174 GLU A C 1
ATOM 1393 O O . GLU A 1 174 ? 62.373 -42.565 25.293 1.00 45.62 174 GLU A O 1
ATOM 1398 N N . LYS A 1 175 ? 62.201 -43.064 27.515 1.00 44.75 175 LYS A N 1
ATOM 1399 C CA . LYS A 1 175 ? 62.944 -44.332 27.670 1.00 44.75 175 LYS A CA 1
ATOM 1400 C C . LYS A 1 175 ? 64.463 -44.144 27.815 1.00 44.75 175 LYS A C 1
ATOM 1402 O O . LYS A 1 175 ? 65.127 -43.681 26.901 1.00 44.75 175 LYS A O 1
ATOM 1407 N N . LYS A 1 176 ? 65.081 -44.546 28.928 1.00 39.41 176 LYS A N 1
ATOM 1408 C CA . LYS A 1 176 ? 64.915 -45.824 29.635 1.00 39.41 176 LYS A CA 1
ATOM 1409 C C . LYS A 1 176 ? 65.560 -45.778 31.020 1.00 39.41 176 LYS A C 1
ATOM 1411 O O . LYS A 1 176 ? 66.566 -45.049 31.146 1.00 39.41 176 LYS A O 1
#

Secondary structure (DSSP, 8-state):
--SSSSPPHHHHHHHHH------PPPP-------TTS---S-------TTS-PPPS---TT---HHHHHHHHHHHHH-TTTS-HHHHHHHTT--HHHHHHHHHHSTT-----TT------SS-TTSS------S-S------HHHHHHHHHHHTS---SS----------------

Sequence (176 aa):
MNEITKPNPELLGRLKDVYVSSSDPLPEISRKVDPRKPLPSERKSTHLEYNYVEPETRSPGFLSLLEAIQLLSQYQRDKKNNPVSKLAAEYNLKEKDVENVVEYFKLYTLVDSGQKSLGEANVSSYLVGESEESKNPLNVITAPEVMKKISEWKRGTPLFPKEEKDAKDNKSEEKK

pLDDT: mean 70.74, std 18.5, range [37.41, 95.81]

InterPro domains:
  IPR009622 NADH dehydrogenase [ubiquinone] 1 alpha subcomplex assembly factor 4 [PF06784] (2-110)
  IPR009622 NADH dehydrogenase [ubiquinone] 1 alpha subcomplex assembly factor 4 [PTHR13338] (2-115)

Radius of gyration: 35.21 Å; chains: 1; bounding box: 80×62×78 Å

Organism: NCBI:txid439358

Foldseek 3Di:
DPDPPDDDVVVVVVVVPDDDDPPPPPPPPPPVQPPVHHDPPDDPPPPDVVSDDDDPDDDQQDADPVRLVVLLVVCVVDVPVNPLVNSCVVRVHDSVVSVVSNVVVVVDDDDPPPDPDDDDDDPPDPPPPDPPDDPDDPPVCDVVNVVVVVVVVVVDDDPDDPPDDDDDPPDDDDDD